Protein AF-A0A6P7F582-F1 (afdb_monomer_lite)

InterPro domains:
  IPR001412 Aminoacyl-tRNA synthetase, class I, conserved site [PS00178] (69-80)
  IPR002300 Aminoacyl-tRNA synthetase, class Ia [PF00133] (47-92)
  IPR002303 Valine-tRNA ligase [PTHR11946] (33-92)
  IPR014729 Rossmann-like alpha/beta/alpha sandwich fold [G3DSA:3.40.50.620] (32-92)

Foldseek 3Di:
DWDDDPNWTDDDDPPDPDDPPPGDDPDDDPPPDDDPDDDCVVPVPDDDPPPPPDDPDPDDDDDDDDDPDDPDDDDDPVNVVVVVVVVVVNVD

Organism: NCBI:txid50390

Structure (mmCIF, N/CA/C/O backbone):
data_AF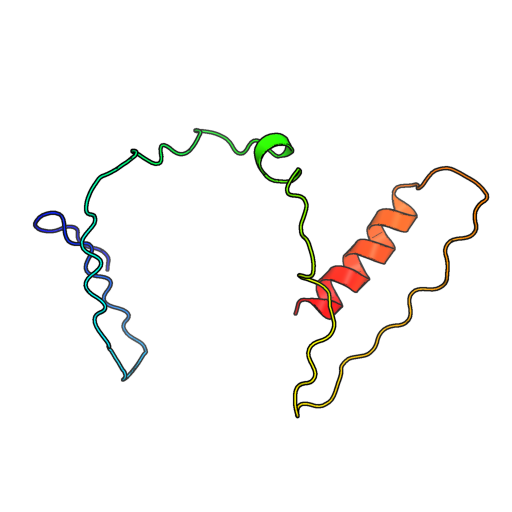-A0A6P7F582-F1
#
_entry.id   AF-A0A6P7F582-F1
#
loop_
_atom_site.group_PDB
_atom_site.id
_atom_site.type_symbol
_atom_site.label_atom_id
_atom_site.label_alt_id
_atom_site.label_comp_id
_atom_site.label_asym_id
_atom_site.label_entity_id
_atom_site.label_seq_id
_atom_site.pdbx_PDB_ins_code
_atom_site.Cartn_x
_atom_site.Cartn_y
_atom_site.Cartn_z
_atom_site.occupancy
_atom_site.B_iso_or_equiv
_atom_site.auth_seq_id
_atom_site.auth_comp_id
_atom_site.auth_asym_id
_atom_site.auth_atom_id
_atom_site.pdbx_PDB_model_num
ATOM 1 N N . MET A 1 1 ? -33.386 1.338 -12.117 1.00 44.62 1 MET A N 1
ATOM 2 C CA . MET A 1 1 ? -33.736 1.736 -13.497 1.00 44.62 1 MET A CA 1
ATOM 3 C C . MET A 1 1 ? -33.352 3.196 -13.643 1.00 44.62 1 MET A C 1
ATOM 5 O O . MET A 1 1 ? -33.952 4.026 -12.971 1.00 44.62 1 MET A O 1
ATOM 9 N N . LEU A 1 2 ? -32.293 3.484 -14.398 1.00 36.06 2 LEU A N 1
ATOM 10 C CA . LEU A 1 2 ? -31.838 4.850 -14.660 1.00 36.06 2 LEU A CA 1
ATOM 11 C C . LEU A 1 2 ? -32.586 5.355 -15.899 1.00 36.06 2 LEU A C 1
ATOM 13 O O . LEU A 1 2 ? -32.604 4.668 -16.916 1.00 36.06 2 LEU A O 1
ATOM 17 N N . ARG A 1 3 ? -33.239 6.513 -15.803 1.00 39.75 3 ARG A N 1
ATOM 18 C CA . ARG A 1 3 ? -33.778 7.240 -16.959 1.00 39.75 3 ARG A CA 1
ATOM 19 C C . ARG A 1 3 ? -33.312 8.688 -16.862 1.00 39.75 3 ARG A C 1
ATOM 21 O O . ARG A 1 3 ? -33.364 9.272 -15.782 1.00 39.75 3 ARG A O 1
ATOM 28 N N . ILE A 1 4 ? -32.843 9.228 -17.981 1.00 44.41 4 ILE A N 1
ATOM 29 C CA . ILE A 1 4 ? -32.485 10.639 -18.131 1.00 44.41 4 ILE A CA 1
ATOM 30 C C . ILE A 1 4 ? -33.734 11.352 -18.653 1.00 44.41 4 ILE A C 1
ATOM 32 O O . ILE A 1 4 ? -34.274 10.952 -19.682 1.00 44.41 4 ILE A O 1
ATOM 36 N N . LEU A 1 5 ? -34.205 12.362 -17.924 1.00 43.50 5 LEU A N 1
ATOM 37 C CA . LEU A 1 5 ? -35.272 13.272 -18.346 1.00 43.50 5 LEU A CA 1
ATOM 38 C C . LEU A 1 5 ? -34.818 14.698 -18.002 1.00 43.50 5 LEU A C 1
ATOM 40 O O . LEU A 1 5 ? -34.353 14.943 -16.889 1.00 43.50 5 LEU A O 1
ATOM 44 N N . ASP A 1 6 ? -34.903 15.609 -18.969 1.00 45.06 6 ASP A N 1
ATOM 45 C CA . ASP A 1 6 ? -34.694 17.057 -18.806 1.00 45.06 6 ASP A CA 1
ATOM 46 C C . ASP A 1 6 ? -33.400 17.463 -18.075 1.00 45.06 6 ASP A C 1
ATOM 48 O O . ASP A 1 6 ? -33.425 18.212 -17.095 1.00 45.06 6 ASP A O 1
ATOM 52 N N . ASN A 1 7 ? -32.249 16.939 -18.521 1.00 45.78 7 ASN A N 1
ATOM 53 C CA . ASN A 1 7 ? -30.919 17.208 -17.943 1.00 45.78 7 ASN A CA 1
ATOM 54 C C . ASN A 1 7 ? -30.801 16.952 -16.424 1.00 45.78 7 ASN A C 1
ATOM 56 O O . ASN A 1 7 ? -29.851 17.400 -15.779 1.00 45.78 7 ASN A O 1
ATOM 60 N N . LYS A 1 8 ? -31.732 16.190 -15.840 1.00 43.97 8 LYS A N 1
ATOM 61 C CA . LYS A 1 8 ? -31.705 15.765 -14.440 1.00 43.97 8 LYS A CA 1
ATOM 62 C C . LYS A 1 8 ? -31.569 14.249 -14.381 1.00 43.97 8 LYS A C 1
ATOM 64 O O . LYS A 1 8 ? -32.454 13.499 -14.791 1.00 43.97 8 LYS A O 1
ATOM 69 N N . LEU A 1 9 ? -30.446 13.780 -13.840 1.00 44.94 9 LEU A N 1
ATOM 70 C CA . LEU A 1 9 ? -30.254 12.363 -13.550 1.00 44.94 9 LEU A CA 1
ATOM 71 C C . LEU A 1 9 ? -31.011 12.009 -12.264 1.00 44.94 9 LEU A C 1
ATOM 73 O O . LEU A 1 9 ? -30.613 12.400 -11.167 1.00 44.94 9 LEU A O 1
ATOM 77 N N . ILE A 1 10 ? -32.102 11.254 -12.393 1.00 48.66 10 ILE A N 1
ATOM 78 C CA . ILE A 1 10 ? -32.892 10.781 -11.251 1.00 48.66 10 ILE A CA 1
ATOM 79 C C . ILE A 1 10 ? -32.502 9.329 -10.955 1.00 48.66 10 ILE A C 1
ATOM 81 O O . ILE A 1 10 ? -32.936 8.395 -11.633 1.00 48.66 10 ILE A O 1
ATOM 85 N N . ILE A 1 11 ? -31.690 9.118 -9.916 1.00 46.72 11 ILE A N 1
ATOM 86 C CA . ILE A 1 11 ? -31.322 7.776 -9.447 1.00 46.72 11 ILE A CA 1
ATOM 87 C C . ILE A 1 11 ? -32.371 7.303 -8.435 1.00 46.72 11 ILE A C 1
ATOM 89 O O . ILE A 1 11 ? -32.357 7.700 -7.272 1.00 46.72 11 ILE A O 1
ATOM 93 N N . ARG A 1 12 ? -33.289 6.424 -8.858 1.00 43.44 12 ARG A N 1
ATOM 94 C CA . ARG A 1 12 ? -34.165 5.697 -7.924 1.00 43.44 12 ARG A CA 1
ATOM 95 C C . ARG A 1 12 ? -33.486 4.407 -7.466 1.00 43.44 12 ARG A C 1
ATOM 97 O O . ARG A 1 12 ? -33.477 3.411 -8.191 1.00 43.44 12 ARG A O 1
ATOM 104 N N . CYS A 1 13 ? -32.931 4.435 -6.256 1.00 41.25 13 CYS A N 1
ATOM 105 C CA . CYS A 1 13 ? -32.463 3.247 -5.547 1.00 41.25 13 CYS A CA 1
ATOM 106 C C . CYS A 1 13 ? -33.650 2.579 -4.830 1.00 41.25 13 CYS A C 1
ATOM 108 O O . CYS A 1 13 ? -34.383 3.244 -4.103 1.00 41.25 13 CYS A O 1
ATOM 110 N N . LYS A 1 14 ? -33.864 1.275 -5.047 1.00 48.19 14 LYS A N 1
ATOM 111 C CA . LYS A 1 14 ? -35.024 0.523 -4.523 1.00 48.19 14 LYS A CA 1
ATOM 112 C C . LYS A 1 14 ? -34.859 0.038 -3.070 1.00 48.19 14 LYS A C 1
ATOM 114 O O . LYS A 1 14 ? -35.750 -0.647 -2.586 1.00 48.19 14 LYS A O 1
ATOM 119 N N . HIS A 1 15 ? -33.750 0.348 -2.389 1.00 44.03 15 HIS A N 1
ATOM 120 C CA . HIS A 1 15 ? -33.376 -0.343 -1.143 1.00 44.03 15 HIS A CA 1
ATOM 121 C C . HIS A 1 15 ? -32.976 0.552 0.044 1.00 44.03 15 HIS A C 1
ATOM 123 O O . HIS A 1 15 ? -32.400 0.069 1.010 1.00 44.03 15 HIS A O 1
ATOM 129 N N . LEU A 1 16 ? -33.272 1.853 0.030 1.00 43.31 16 LEU A N 1
ATOM 130 C CA . LEU A 1 16 ? -32.970 2.718 1.177 1.00 43.31 16 LEU A CA 1
ATOM 131 C C . LEU A 1 16 ? -34.186 3.581 1.521 1.00 43.31 16 LEU A C 1
ATOM 133 O O . LEU A 1 16 ? -34.501 4.532 0.810 1.00 43.31 16 LEU A O 1
ATOM 137 N N . ASN A 1 17 ? -34.838 3.274 2.648 1.00 37.38 17 ASN A N 1
ATOM 138 C CA . ASN A 1 17 ? -35.965 4.011 3.251 1.00 37.38 17 ASN A CA 1
ATOM 139 C C . ASN A 1 17 ? -35.590 5.421 3.775 1.00 37.38 17 ASN A C 1
ATOM 141 O O . ASN A 1 17 ? -36.202 5.938 4.705 1.00 37.38 17 ASN A O 1
ATOM 145 N N . LYS A 1 18 ? -34.587 6.071 3.178 1.00 42.00 18 LYS A N 1
ATOM 146 C CA . LYS A 1 18 ? -34.215 7.476 3.391 1.00 42.00 18 LYS A CA 1
ATOM 147 C C . LYS A 1 18 ? -33.730 8.055 2.060 1.00 42.00 18 LYS A C 1
ATOM 149 O O . LYS A 1 18 ? -32.536 8.167 1.800 1.00 42.00 18 LYS A O 1
ATOM 154 N N . LEU A 1 19 ? -34.674 8.399 1.188 1.00 41.38 19 LEU A N 1
ATOM 155 C CA . LEU A 1 19 ? -34.407 9.139 -0.046 1.00 41.38 19 LEU A CA 1
ATOM 156 C C . LEU A 1 19 ? -34.286 10.635 0.280 1.00 41.38 19 LEU A C 1
ATOM 158 O O . LEU A 1 19 ? -35.267 11.367 0.211 1.00 41.38 19 LEU A O 1
ATOM 162 N N . GLN A 1 20 ? -33.086 11.112 0.618 1.00 38.97 20 GLN A N 1
ATOM 163 C CA . GLN A 1 20 ? -32.770 12.528 0.410 1.00 38.97 20 GLN A CA 1
ATOM 164 C C . GLN A 1 20 ? -32.350 12.697 -1.051 1.00 38.97 20 GLN A C 1
ATOM 166 O O . GLN A 1 20 ? -31.246 12.329 -1.450 1.00 38.97 20 GLN A O 1
ATOM 171 N N . ILE A 1 21 ? -33.259 13.236 -1.862 1.00 40.59 21 ILE A N 1
ATOM 172 C CA . ILE A 1 21 ? -32.978 13.651 -3.236 1.00 40.59 21 ILE A CA 1
ATOM 173 C C . ILE A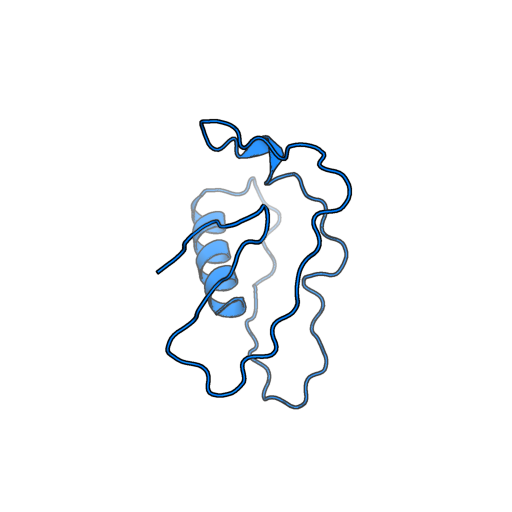 1 21 ? -32.075 14.886 -3.146 1.00 40.59 21 ILE A C 1
ATOM 175 O O . ILE A 1 21 ? -32.551 16.011 -3.027 1.00 40.59 21 ILE A O 1
ATOM 179 N N . ARG A 1 22 ? -30.754 14.692 -3.175 1.00 37.31 22 ARG A N 1
ATOM 180 C CA . ARG A 1 22 ? -29.832 15.783 -3.509 1.00 37.31 22 ARG A CA 1
ATOM 181 C C . ARG A 1 22 ? -29.937 16.004 -5.014 1.00 37.31 22 ARG A C 1
ATOM 183 O O . ARG A 1 22 ? -29.335 15.273 -5.794 1.00 37.31 22 ARG A O 1
ATOM 190 N N . SER A 1 23 ? -30.745 16.976 -5.427 1.00 40.97 23 SER A N 1
ATOM 191 C CA . SER A 1 23 ? -30.784 17.442 -6.812 1.00 40.97 23 SER A CA 1
ATOM 192 C C . SER A 1 23 ? -29.432 18.067 -7.152 1.00 40.97 23 SER A C 1
ATOM 194 O O . SER A 1 23 ? -29.143 19.190 -6.742 1.00 40.97 23 SER A O 1
ATOM 196 N N . TYR A 1 24 ? -28.583 17.328 -7.861 1.00 43.56 24 TYR A N 1
ATOM 197 C CA . TYR A 1 24 ? -27.335 17.867 -8.387 1.00 43.56 24 TYR A CA 1
ATOM 198 C C . TYR A 1 24 ? -27.676 18.681 -9.638 1.00 43.56 24 TYR A C 1
ATOM 200 O O . TYR A 1 24 ? -28.006 18.122 -10.683 1.00 43.56 24 TYR A O 1
ATOM 208 N N . VAL A 1 25 ? -27.677 20.008 -9.512 1.00 44.97 25 VAL A N 1
ATOM 209 C CA . VAL A 1 25 ? -27.740 20.907 -10.666 1.00 44.97 25 VAL A CA 1
ATOM 210 C C . VAL A 1 25 ? -26.345 20.908 -11.283 1.00 44.97 25 VAL A C 1
ATOM 212 O O . VAL A 1 25 ? -25.399 21.396 -10.666 1.00 44.97 25 VAL A O 1
ATOM 215 N N . ILE A 1 26 ? -26.196 20.320 -12.471 1.00 50.28 26 ILE A N 1
ATOM 216 C CA . ILE A 1 26 ? -24.936 20.355 -13.222 1.00 50.28 26 ILE A CA 1
ATOM 217 C C . ILE A 1 26 ? -24.809 21.751 -13.845 1.00 50.28 26 ILE A C 1
ATOM 219 O O . ILE A 1 26 ? -25.113 21.956 -15.015 1.00 50.28 26 ILE A O 1
ATOM 223 N N . ASN A 1 27 ? -24.413 22.738 -13.043 1.00 38.28 27 ASN A N 1
ATOM 224 C CA . ASN A 1 27 ? -24.064 24.057 -13.553 1.00 38.28 27 ASN A CA 1
ATOM 225 C C . ASN A 1 27 ? -22.605 24.034 -14.025 1.00 38.28 27 ASN A C 1
ATOM 227 O O . ASN A 1 27 ? -21.687 23.916 -13.217 1.00 38.28 27 ASN A O 1
ATOM 231 N N . ASN A 1 28 ? -22.439 24.197 -15.339 1.00 41.47 28 ASN A N 1
ATOM 232 C CA . ASN A 1 28 ? -21.192 24.398 -16.079 1.00 41.47 28 ASN A CA 1
ATOM 233 C C . ASN A 1 28 ? -20.296 23.154 -16.257 1.00 41.47 28 ASN A C 1
ATOM 235 O O . ASN A 1 28 ? -19.398 22.855 -15.470 1.00 41.47 28 ASN A O 1
ATOM 239 N N . GLN A 1 29 ? -20.551 22.426 -17.346 1.00 49.22 29 GLN A N 1
ATOM 240 C CA . GLN A 1 29 ? -19.805 21.244 -17.760 1.00 49.22 29 GLN A CA 1
ATOM 241 C C . GLN A 1 29 ? -18.459 21.632 -18.388 1.00 49.22 29 GLN A C 1
ATOM 243 O O . GLN A 1 29 ? -18.396 22.024 -19.549 1.00 49.22 29 GLN A O 1
ATOM 248 N N . LYS A 1 30 ? -17.348 21.382 -17.685 1.00 45.22 30 LYS A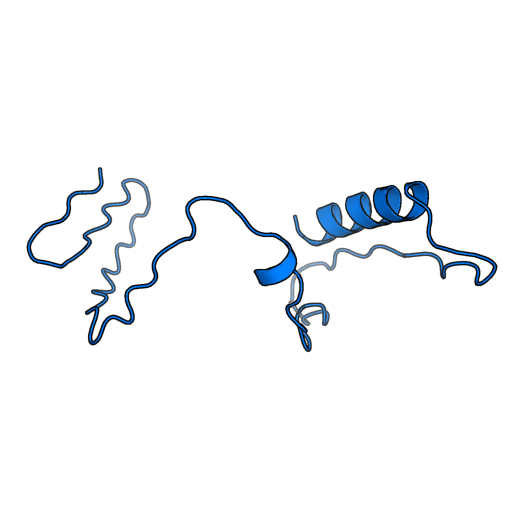 N 1
ATOM 249 C CA . LYS A 1 30 ? -16.267 20.686 -18.393 1.00 45.22 30 LYS A CA 1
ATOM 250 C C . LYS A 1 30 ? -16.833 19.303 -18.693 1.00 45.22 30 LYS A C 1
ATOM 252 O O . LYS A 1 30 ? -17.100 18.558 -17.752 1.00 45.22 30 LYS A O 1
ATOM 257 N N . ASN A 1 31 ? -17.094 19.004 -19.965 1.00 47.94 31 ASN A N 1
ATOM 258 C CA . ASN A 1 31 ? -17.391 17.640 -20.389 1.00 47.94 31 ASN A CA 1
ATOM 259 C C . ASN A 1 31 ? -16.255 16.756 -19.874 1.00 47.94 31 ASN A C 1
ATOM 261 O O . ASN A 1 31 ? -15.109 16.898 -20.295 1.00 47.94 31 ASN A O 1
ATOM 265 N N . LEU A 1 32 ? -16.554 15.919 -18.883 1.00 61.62 32 LEU A N 1
ATOM 266 C CA . LEU A 1 32 ? -15.608 14.944 -18.370 1.00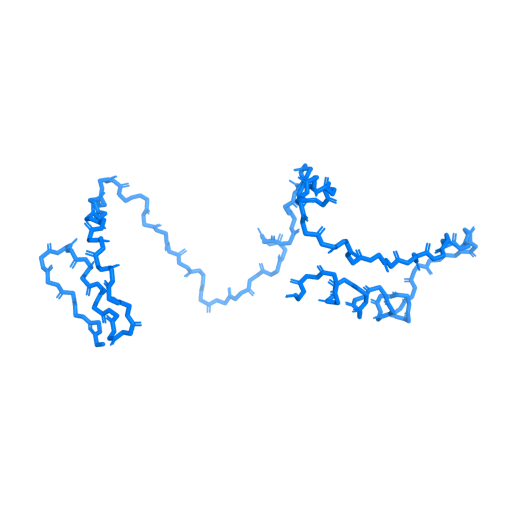 61.62 32 LEU A CA 1
ATOM 267 C C . LEU A 1 32 ? -15.650 13.765 -19.343 1.00 61.62 32 LEU A C 1
ATOM 269 O O . LEU A 1 32 ? -16.333 12.773 -19.101 1.00 61.62 32 LEU A O 1
ATOM 273 N N . GLU A 1 33 ? -15.017 13.932 -20.501 1.00 69.62 33 GLU A N 1
ATOM 274 C CA . GLU A 1 33 ? -14.870 12.845 -21.462 1.00 69.62 33 GLU A CA 1
ATOM 275 C C . GLU A 1 33 ? -13.936 11.800 -20.856 1.00 69.62 33 GLU A C 1
ATOM 277 O O . GLU A 1 33 ? -12.816 12.102 -20.440 1.00 69.62 33 GLU A O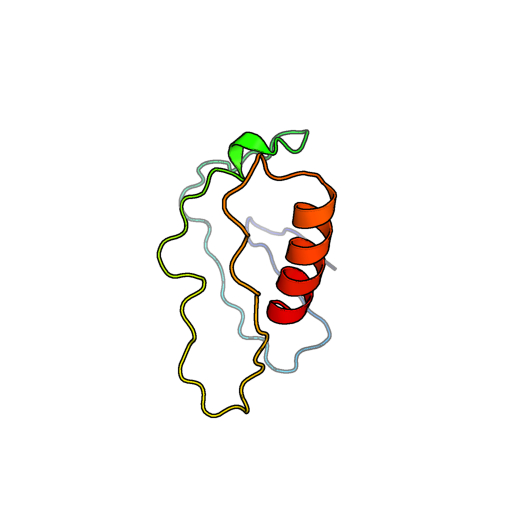 1
ATOM 282 N N . LEU A 1 34 ? -14.440 10.574 -20.730 1.00 79.50 34 LEU A N 1
ATOM 283 C CA . LEU A 1 34 ? -13.633 9.442 -20.309 1.00 79.50 34 LEU A CA 1
ATOM 284 C C . LEU A 1 34 ? -12.876 8.924 -21.528 1.00 79.50 34 LEU A C 1
ATOM 286 O O . LEU A 1 34 ? -13.470 8.718 -22.586 1.00 79.50 34 LEU A O 1
ATOM 290 N N . ASP A 1 35 ? -11.577 8.687 -21.356 1.00 83.44 35 ASP A N 1
ATOM 291 C CA . ASP A 1 35 ? -10.776 7.994 -22.359 1.00 83.44 35 ASP A CA 1
ATOM 292 C C . ASP A 1 35 ? -11.414 6.626 -22.669 1.00 83.44 35 ASP A C 1
ATOM 294 O O . ASP A 1 35 ? -11.927 5.937 -21.783 1.00 83.44 35 ASP A O 1
ATOM 298 N N . GLN A 1 36 ? -11.347 6.202 -23.933 1.00 86.56 36 GLN A N 1
ATOM 299 C CA . GLN A 1 36 ? -11.886 4.910 -24.377 1.00 86.56 36 GLN A CA 1
ATOM 300 C C . GLN A 1 36 ? -11.218 3.715 -23.672 1.00 86.56 36 GLN A C 1
ATOM 302 O O . GLN A 1 36 ? -11.818 2.648 -23.544 1.00 86.56 36 GLN A O 1
ATOM 307 N N . ALA A 1 37 ? -9.978 3.893 -23.214 1.00 89.19 37 ALA A N 1
ATOM 308 C CA . ALA A 1 37 ? -9.209 2.893 -22.493 1.00 89.19 37 ALA A CA 1
ATOM 309 C C . ALA A 1 37 ? -8.624 3.481 -21.207 1.00 89.19 37 ALA A C 1
ATOM 311 O O . ALA A 1 37 ? -8.269 4.658 -21.139 1.00 89.19 37 ALA A O 1
ATOM 312 N N . TYR A 1 38 ? -8.487 2.630 -20.190 1.00 90.44 38 TYR A N 1
ATOM 313 C CA . TYR A 1 38 ? -7.824 3.002 -18.948 1.00 90.44 38 TYR A CA 1
ATOM 314 C C . TYR A 1 38 ? -6.325 3.197 -19.177 1.00 90.44 38 TYR A C 1
ATOM 316 O O . TYR A 1 38 ? -5.648 2.336 -19.739 1.00 90.44 38 TYR A O 1
ATOM 324 N N . VAL A 1 39 ? -5.808 4.326 -18.698 1.00 90.56 39 VAL A N 1
ATOM 325 C CA . VAL A 1 39 ? -4.398 4.690 -18.795 1.00 90.56 39 VAL A CA 1
ATOM 326 C C . VAL A 1 39 ? -3.821 4.812 -17.375 1.00 90.56 39 VAL A C 1
ATOM 328 O O . VAL A 1 39 ? -4.030 5.845 -16.732 1.00 90.56 39 VAL A O 1
ATOM 331 N N . PRO A 1 40 ? -3.087 3.797 -16.867 1.00 90.62 40 PRO A N 1
ATOM 332 C CA . PRO A 1 40 ? -2.668 3.743 -15.461 1.00 90.62 40 PRO A CA 1
ATOM 333 C C . PRO A 1 40 ? -1.845 4.955 -15.017 1.00 90.62 40 PRO A C 1
ATOM 335 O O . PRO A 1 40 ? -2.147 5.589 -14.008 1.00 90.62 40 PRO A O 1
ATOM 338 N N . HIS A 1 41 ? -0.869 5.370 -15.830 1.00 88.19 41 HIS A N 1
ATOM 339 C CA . HIS A 1 41 ? 0.057 6.453 -15.485 1.00 88.19 41 HIS A CA 1
ATOM 340 C C . HIS A 1 41 ? -0.623 7.815 -15.253 1.00 88.19 41 HIS A C 1
ATOM 342 O O . HIS A 1 41 ? -0.066 8.660 -14.551 1.00 88.19 41 HIS A O 1
ATOM 348 N N . LYS A 1 42 ? -1.817 8.043 -15.825 1.00 86.69 42 LYS A N 1
ATOM 349 C CA . LYS A 1 42 ? -2.595 9.276 -15.611 1.00 86.69 42 LYS A CA 1
ATOM 350 C C . LYS A 1 42 ? -3.274 9.306 -14.237 1.00 86.69 42 LYS A C 1
ATOM 352 O O . LYS A 1 42 ? -3.615 10.381 -13.755 1.00 86.69 42 LYS A O 1
ATOM 357 N N . VAL A 1 43 ? -3.493 8.140 -13.625 1.00 85.94 43 VAL A N 1
ATOM 358 C CA . VAL A 1 43 ? -4.320 7.972 -12.417 1.00 85.94 43 VAL A CA 1
ATOM 359 C C . VAL A 1 43 ? -3.500 7.528 -11.209 1.00 85.94 43 VAL A C 1
ATOM 361 O O . VAL A 1 43 ? -3.822 7.892 -10.081 1.00 85.94 43 VAL A O 1
ATOM 364 N N . GLU A 1 44 ? -2.444 6.748 -11.415 1.00 87.38 44 GLU A N 1
ATOM 365 C CA . GLU A 1 44 ? -1.626 6.209 -10.325 1.00 87.38 44 GLU A CA 1
ATOM 366 C C . GLU A 1 44 ? -0.665 7.254 -9.738 1.00 87.38 44 GLU A C 1
ATOM 368 O O . GLU A 1 44 ? -0.372 7.212 -8.544 1.00 87.38 44 GLU A O 1
ATOM 373 N N . ASN A 1 45 ? -0.260 8.254 -10.531 1.00 79.94 45 ASN A N 1
ATOM 374 C CA . ASN A 1 45 ? 0.647 9.341 -10.131 1.00 79.94 45 ASN A CA 1
ATOM 375 C C . ASN A 1 45 ? -0.028 10.425 -9.271 1.00 79.94 45 ASN A C 1
ATOM 377 O O . ASN A 1 45 ? 0.190 11.624 -9.449 1.00 79.94 45 ASN A O 1
ATOM 381 N N . VAL A 1 46 ? -0.870 10.020 -8.325 1.00 76.19 46 VAL A N 1
ATOM 382 C CA . VAL A 1 46 ? -1.528 10.942 -7.398 1.00 76.19 46 VAL A CA 1
ATOM 383 C C . VAL A 1 46 ? -0.739 10.964 -6.096 1.00 76.19 46 VAL A C 1
ATOM 385 O O . VAL A 1 46 ? -0.796 10.027 -5.298 1.00 76.19 46 VAL A O 1
ATOM 388 N N . THR A 1 47 ? -0.031 12.063 -5.847 1.00 59.28 47 THR A N 1
ATOM 389 C CA . THR A 1 47 ? 0.603 12.329 -4.551 1.00 59.28 47 THR A CA 1
ATOM 390 C C . THR A 1 47 ? -0.492 12.508 -3.501 1.00 59.28 47 THR A C 1
ATOM 392 O O . THR A 1 47 ? -1.258 13.470 -3.542 1.00 59.28 47 THR A O 1
ATOM 395 N N . LYS A 1 48 ? -0.607 11.560 -2.567 1.00 65.81 48 LYS A N 1
ATOM 396 C CA . LYS A 1 48 ? -1.672 11.521 -1.554 1.00 65.81 48 LYS A CA 1
ATOM 397 C C . LYS A 1 48 ? -1.143 11.968 -0.189 1.00 65.81 48 LYS A C 1
ATOM 399 O O . LYS A 1 48 ? -0.716 11.117 0.592 1.00 65.81 48 LYS A O 1
ATOM 404 N N . PRO A 1 49 ? -1.191 13.266 0.165 1.00 67.88 49 PRO A N 1
ATOM 405 C CA . PRO A 1 49 ? -0.876 13.666 1.527 1.00 67.88 49 PRO A CA 1
ATOM 406 C C . PRO A 1 49 ? -1.943 13.114 2.486 1.00 67.88 49 PRO A C 1
ATOM 408 O O . PRO A 1 49 ? -3.139 13.285 2.272 1.00 67.88 49 PRO A O 1
ATOM 411 N N . ASN A 1 50 ? -1.503 12.474 3.570 1.00 75.00 50 ASN A N 1
ATOM 412 C CA . ASN A 1 5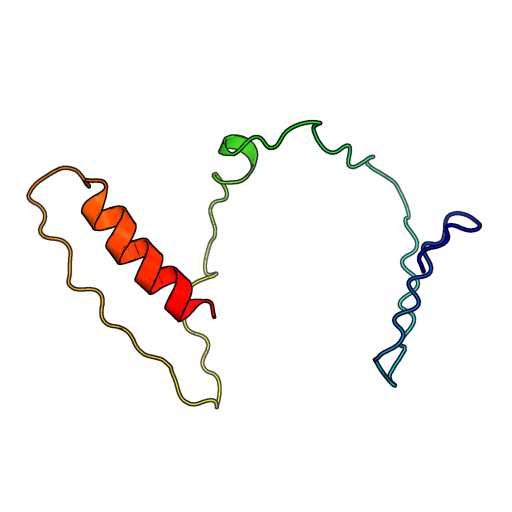0 ? -2.296 12.164 4.770 1.00 75.00 50 ASN A CA 1
ATOM 413 C C . ASN A 1 50 ? -3.445 11.135 4.676 1.00 75.00 50 ASN A C 1
ATOM 415 O O . ASN A 1 50 ? -4.068 10.881 5.704 1.00 75.00 50 ASN A O 1
ATOM 419 N N . TYR A 1 51 ? -3.709 10.490 3.535 1.00 78.12 51 TYR A N 1
ATOM 420 C CA . TYR A 1 51 ? -4.810 9.510 3.416 1.00 78.12 51 TYR A CA 1
ATOM 421 C C . TYR A 1 51 ? -4.651 8.262 4.299 1.00 78.12 51 TYR A C 1
ATOM 423 O O . TYR A 1 51 ? -5.645 7.660 4.687 1.00 78.12 51 TYR A O 1
ATOM 431 N N . PHE A 1 52 ? -3.414 7.886 4.627 1.00 83.94 52 PHE A N 1
ATOM 432 C CA . PHE A 1 52 ? -3.102 6.689 5.417 1.00 83.94 52 PHE A CA 1
ATOM 433 C C . PHE A 1 52 ? -2.802 6.994 6.889 1.00 83.94 52 PHE A C 1
ATOM 435 O O . PHE A 1 52 ? -2.330 6.123 7.617 1.00 83.94 52 PHE A O 1
ATOM 442 N N . LYS A 1 53 ? -3.051 8.229 7.353 1.00 86.69 53 LYS A N 1
ATOM 443 C CA . LYS A 1 53 ? -2.907 8.549 8.776 1.00 86.69 53 LYS A CA 1
ATOM 444 C C . LYS A 1 53 ? -3.993 7.815 9.574 1.00 86.69 53 LYS A C 1
ATOM 446 O O . LYS A 1 53 ? -5.168 7.936 9.219 1.00 86.69 53 LYS A O 1
ATOM 451 N N . PRO A 1 54 ? -3.637 7.093 10.651 1.00 83.50 54 PRO A N 1
ATOM 452 C CA . PRO A 1 54 ? -4.626 6.418 11.477 1.00 83.50 54 PRO A CA 1
ATOM 453 C C . PRO A 1 54 ? -5.571 7.457 12.083 1.00 83.50 54 PRO A C 1
ATOM 455 O O . PRO A 1 54 ? -5.140 8.442 12.684 1.00 83.50 54 PRO A O 1
ATOM 458 N N . GLN A 1 55 ? -6.873 7.249 11.907 1.00 83.06 55 GLN A N 1
ATOM 459 C CA . GLN A 1 55 ? -7.891 8.082 12.536 1.00 83.06 55 GLN A CA 1
ATOM 460 C C . GLN A 1 55 ? -8.181 7.532 13.930 1.00 83.06 55 GLN A C 1
ATOM 462 O O . GLN A 1 55 ? -8.443 6.339 14.082 1.00 83.06 55 GLN A O 1
ATOM 467 N N . GLN A 1 56 ? -8.181 8.400 14.943 1.00 77.56 56 GLN A N 1
ATOM 468 C CA . GLN A 1 56 ? -8.662 8.039 16.275 1.00 77.56 56 GLN A CA 1
ATOM 469 C C . GLN A 1 56 ? -10.184 7.865 16.219 1.00 77.56 56 GLN A C 1
ATOM 471 O O . GLN A 1 56 ? -10.947 8.820 16.352 1.00 77.56 56 GLN A O 1
ATOM 476 N N . LYS A 1 57 ? -10.629 6.637 15.949 1.00 80.38 57 LYS A N 1
ATOM 477 C CA . LYS A 1 57 ? -12.034 6.232 16.035 1.00 80.38 57 LYS A CA 1
ATOM 478 C C . LYS A 1 57 ? -12.253 5.462 17.330 1.00 80.38 57 LYS A C 1
ATOM 480 O O . LYS A 1 57 ? -11.354 4.797 17.827 1.00 80.38 57 LYS A O 1
ATOM 485 N N . GLN A 1 58 ? -13.476 5.523 17.846 1.00 82.94 58 GLN A N 1
ATOM 486 C CA . GLN A 1 58 ? -13.889 4.790 19.049 1.00 82.94 58 GLN A CA 1
ATOM 487 C C . GLN A 1 58 ? -14.035 3.271 18.810 1.00 82.94 58 GLN A C 1
ATOM 489 O O . GLN A 1 58 ? -14.313 2.519 19.739 1.00 82.94 58 GLN A O 1
ATOM 494 N N . SER A 1 59 ? -13.874 2.805 17.568 1.00 84.56 59 SER A N 1
ATOM 495 C CA . SER A 1 59 ? -13.905 1.388 17.204 1.00 84.56 59 SER A CA 1
ATOM 496 C C . SER A 1 59 ? -12.618 0.668 17.606 1.00 84.56 59 SER A C 1
ATOM 498 O O . SER A 1 59 ? -11.548 1.271 17.671 1.00 84.56 59 SER A O 1
ATOM 500 N N . ARG A 1 60 ? -12.704 -0.653 17.796 1.00 87.19 60 ARG A N 1
ATOM 501 C CA . ARG A 1 60 ? -11.520 -1.490 18.031 1.00 87.19 60 ARG A CA 1
ATOM 502 C C . ARG A 1 60 ? -10.559 -1.382 16.835 1.00 87.19 60 ARG A C 1
ATOM 504 O O . ARG A 1 60 ? -11.017 -1.558 15.705 1.00 87.19 60 ARG A O 1
ATOM 511 N N . PRO A 1 61 ? -9.269 -1.077 17.055 1.00 88.75 61 PRO A N 1
ATOM 512 C CA . PRO A 1 61 ? -8.312 -0.940 15.967 1.00 88.75 61 PRO A CA 1
ATOM 513 C C . PRO A 1 61 ? -7.951 -2.309 15.379 1.00 88.75 61 PRO A C 1
ATOM 515 O O . PRO A 1 61 ? -7.759 -3.277 16.114 1.00 88.75 61 PRO A O 1
ATOM 518 N N . PHE A 1 62 ? -7.814 -2.366 14.055 1.00 90.25 62 PHE A N 1
ATOM 519 C CA . PHE A 1 62 ? -7.121 -3.450 13.365 1.00 90.25 62 PHE A CA 1
ATOM 520 C C . PHE A 1 62 ? -5.650 -3.055 13.210 1.00 90.25 62 PHE A C 1
ATOM 522 O O . PHE A 1 62 ? -5.353 -1.957 12.736 1.00 90.25 62 PHE A O 1
ATOM 529 N N . ILE A 1 63 ? -4.736 -3.912 13.668 1.00 89.06 63 ILE A N 1
ATOM 530 C CA . ILE A 1 63 ? -3.300 -3.622 13.725 1.00 89.06 63 ILE A CA 1
ATOM 531 C C . ILE A 1 63 ? -2.559 -4.726 12.987 1.00 89.06 63 ILE A C 1
ATOM 533 O O . ILE A 1 63 ? -2.788 -5.909 13.231 1.00 89.06 63 ILE A O 1
ATOM 537 N N . LEU A 1 64 ? -1.649 -4.322 12.108 1.00 89.81 64 LEU A N 1
ATOM 538 C CA . LEU A 1 64 ? -0.833 -5.216 11.307 1.00 89.81 64 LEU A CA 1
ATOM 539 C C . LEU A 1 64 ? 0.599 -4.673 11.272 1.00 89.81 64 LEU A C 1
ATOM 541 O O . LEU A 1 64 ? 0.809 -3.475 11.078 1.00 89.81 64 LEU A O 1
ATOM 545 N N . VAL A 1 65 ? 1.577 -5.543 11.532 1.00 89.00 65 VAL A N 1
ATOM 546 C CA . VAL A 1 65 ? 2.993 -5.170 11.646 1.00 89.00 65 VAL A CA 1
ATOM 547 C C . VAL A 1 65 ? 3.706 -5.499 10.342 1.00 89.00 65 VAL A C 1
ATOM 549 O O . VAL A 1 65 ? 3.819 -6.665 9.975 1.00 89.00 65 VAL A O 1
ATOM 552 N N . LEU A 1 66 ? 4.220 -4.469 9.671 1.00 85.75 66 LEU A N 1
ATOM 553 C CA . LEU A 1 66 ? 5.135 -4.627 8.545 1.00 85.75 66 LEU A CA 1
ATOM 554 C C . LEU A 1 66 ? 6.568 -4.706 9.094 1.00 85.75 66 LEU A C 1
ATOM 556 O O . LEU A 1 66 ? 7.022 -3.730 9.699 1.00 85.75 66 LEU A O 1
ATOM 560 N N . PRO A 1 67 ? 7.290 -5.829 8.921 1.00 79.19 67 PRO A N 1
ATOM 561 C CA . PRO A 1 67 ? 8.696 -5.875 9.295 1.00 79.19 67 PRO A CA 1
ATOM 562 C C . PRO A 1 67 ? 9.476 -4.857 8.445 1.00 79.19 67 PRO A C 1
ATOM 564 O O . PRO A 1 67 ? 9.181 -4.712 7.253 1.00 79.19 67 PRO A O 1
ATOM 567 N N . PRO A 1 68 ? 10.452 -4.135 9.024 1.00 81.75 68 PRO A N 1
ATOM 568 C CA . PRO A 1 68 ? 11.239 -3.174 8.265 1.00 81.75 68 PRO A CA 1
ATOM 569 C C . PRO A 1 68 ? 11.952 -3.902 7.116 1.00 81.75 68 PRO A C 1
ATOM 571 O O . PRO A 1 68 ? 12.552 -4.956 7.350 1.00 81.75 68 PRO A O 1
ATOM 574 N N . PRO A 1 69 ? 11.878 -3.394 5.872 1.00 72.44 69 PRO A N 1
ATOM 575 C CA . PRO A 1 69 ? 12.547 -4.042 4.755 1.00 72.44 69 PRO A CA 1
ATOM 576 C C . PRO A 1 69 ? 14.062 -3.991 4.970 1.00 72.44 69 PRO A C 1
ATOM 578 O O . PRO A 1 69 ? 14.620 -2.937 5.281 1.00 72.44 69 PRO A O 1
ATOM 581 N N . ASN A 1 70 ? 14.740 -5.122 4.783 1.00 79.94 70 ASN A N 1
ATOM 582 C CA . ASN A 1 70 ? 16.199 -5.160 4.800 1.00 79.94 70 ASN A CA 1
ATOM 583 C C . ASN A 1 70 ? 16.747 -4.386 3.588 1.00 79.94 70 ASN A C 1
ATOM 585 O O . ASN A 1 70 ? 16.351 -4.632 2.449 1.00 79.94 70 ASN A O 1
ATOM 589 N N . ILE A 1 71 ? 17.664 -3.447 3.834 1.00 65.38 71 ILE A N 1
ATOM 590 C CA . ILE A 1 71 ? 18.154 -2.458 2.853 1.00 65.38 71 ILE A CA 1
ATOM 591 C C . ILE A 1 71 ? 19.294 -3.055 2.004 1.00 65.38 71 ILE A C 1
ATOM 593 O O . ILE A 1 71 ? 20.386 -2.500 1.927 1.00 65.38 71 ILE A O 1
ATOM 597 N N . THR A 1 72 ? 19.095 -4.233 1.408 1.00 62.69 72 THR A N 1
ATOM 598 C CA . THR A 1 72 ? 20.174 -4.964 0.710 1.00 62.69 72 THR A CA 1
ATOM 599 C C . THR A 1 72 ? 19.931 -5.216 -0.783 1.00 62.69 72 THR A C 1
ATOM 601 O O . THR A 1 72 ? 20.715 -5.924 -1.408 1.00 62.69 72 THR A O 1
ATOM 604 N N . GLY A 1 73 ? 18.917 -4.604 -1.409 1.00 71.75 73 GLY A N 1
ATOM 605 C CA . GLY A 1 73 ? 18.699 -4.740 -2.856 1.00 71.75 73 GLY A CA 1
ATOM 606 C C . GLY A 1 73 ? 17.469 -4.012 -3.407 1.00 71.75 73 GLY A C 1
ATOM 607 O O . GLY A 1 73 ? 16.831 -3.222 -2.713 1.00 71.75 73 GLY A O 1
ATOM 608 N N . THR A 1 74 ? 17.142 -4.276 -4.677 1.00 78.75 74 THR A N 1
ATOM 609 C CA . THR A 1 74 ? 15.925 -3.778 -5.336 1.00 78.75 74 THR A CA 1
ATOM 610 C C . THR A 1 74 ? 14.694 -4.588 -4.920 1.00 78.75 74 THR A C 1
ATOM 612 O O . THR A 1 74 ? 14.767 -5.786 -4.641 1.00 78.75 74 THR A O 1
ATOM 615 N N . LEU A 1 75 ? 13.531 -3.933 -4.886 1.00 83.31 75 LEU A N 1
ATOM 616 C CA . LEU A 1 75 ? 12.270 -4.589 -4.553 1.00 83.31 75 LEU A CA 1
ATOM 617 C C . LEU A 1 75 ? 11.843 -5.523 -5.694 1.00 83.31 75 LEU A C 1
ATOM 619 O O . LEU A 1 75 ? 11.576 -5.081 -6.808 1.00 83.31 75 LEU A O 1
ATOM 623 N N . HIS A 1 76 ? 11.755 -6.819 -5.410 1.00 88.69 76 HIS A N 1
ATOM 624 C CA . HIS A 1 76 ? 11.243 -7.809 -6.361 1.00 88.69 76 HIS A CA 1
ATOM 625 C C . HIS A 1 76 ? 9.735 -8.058 -6.203 1.00 88.69 76 HIS A C 1
ATOM 627 O O . HIS A 1 76 ? 9.142 -7.749 -5.167 1.00 88.69 76 HIS A O 1
ATOM 633 N N . ILE A 1 77 ? 9.131 -8.740 -7.183 1.00 91.69 77 ILE A N 1
ATOM 634 C CA . ILE A 1 77 ? 7.690 -9.063 -7.225 1.00 91.69 77 ILE A CA 1
ATOM 635 C C . ILE A 1 77 ? 7.169 -9.730 -5.939 1.00 91.69 77 ILE A C 1
ATOM 637 O O . ILE A 1 77 ? 6.073 -9.424 -5.486 1.00 91.69 77 ILE A O 1
ATOM 641 N N . GLY A 1 78 ? 7.976 -10.578 -5.290 1.00 88.56 78 GLY A N 1
ATOM 642 C CA . GLY A 1 78 ? 7.622 -11.184 -3.999 1.00 88.56 78 GLY A CA 1
ATOM 643 C C . GLY A 1 78 ? 7.333 -10.172 -2.878 1.00 88.56 78 GLY A C 1
ATOM 644 O O . GLY A 1 78 ? 6.370 -10.357 -2.143 1.00 88.56 78 GLY A O 1
ATOM 645 N N . HIS A 1 79 ? 8.090 -9.073 -2.782 1.00 87.62 79 HIS A N 1
ATOM 646 C CA . HIS A 1 79 ? 7.795 -7.998 -1.829 1.00 87.62 79 HIS A CA 1
ATOM 647 C C . HIS A 1 79 ? 6.493 -7.277 -2.190 1.00 87.62 79 HIS A C 1
ATOM 649 O O . HIS A 1 79 ? 5.700 -6.944 -1.313 1.00 87.62 79 HIS A O 1
ATOM 655 N N . ALA A 1 80 ? 6.257 -7.056 -3.488 1.00 89.50 80 ALA A N 1
ATOM 656 C CA . ALA A 1 80 ? 5.034 -6.416 -3.956 1.00 89.50 80 ALA A CA 1
ATOM 657 C C . ALA A 1 80 ? 3.803 -7.261 -3.604 1.00 89.50 80 ALA A C 1
ATOM 659 O O . ALA A 1 80 ? 2.814 -6.726 -3.110 1.00 89.50 80 ALA A O 1
ATOM 660 N N . LEU A 1 81 ? 3.875 -8.582 -3.784 1.00 92.94 81 LEU A N 1
ATOM 661 C CA . LEU A 1 81 ? 2.790 -9.498 -3.441 1.00 92.94 81 LEU A CA 1
ATOM 662 C C . LEU A 1 81 ? 2.462 -9.466 -1.942 1.00 92.94 81 LEU A C 1
ATOM 664 O O . LEU A 1 81 ? 1.300 -9.296 -1.572 1.00 92.94 81 LEU A O 1
ATOM 668 N N . THR A 1 82 ? 3.469 -9.597 -1.074 1.00 90.44 82 THR A N 1
ATOM 669 C CA . THR A 1 82 ? 3.233 -9.614 0.378 1.00 90.44 82 THR A CA 1
ATOM 670 C C . THR A 1 82 ? 2.716 -8.275 0.892 1.00 90.44 82 THR A C 1
ATOM 672 O O . THR A 1 82 ? 1.830 -8.262 1.749 1.00 90.44 82 THR A O 1
ATOM 675 N N . ALA A 1 83 ? 3.204 -7.155 0.352 1.00 90.25 83 ALA A N 1
ATOM 676 C CA . ALA A 1 83 ? 2.681 -5.828 0.662 1.00 90.25 83 ALA A CA 1
ATOM 677 C C . ALA A 1 83 ? 1.239 -5.645 0.158 1.00 90.25 83 ALA A C 1
ATOM 679 O O . ALA A 1 83 ? 0.408 -5.104 0.883 1.00 90.25 83 ALA A O 1
ATOM 680 N N . THR A 1 84 ? 0.916 -6.147 -1.039 1.00 93.06 84 THR A N 1
ATOM 681 C CA . THR A 1 84 ? -0.430 -6.036 -1.630 1.00 93.06 84 THR A CA 1
ATOM 682 C C . THR A 1 84 ? -1.472 -6.768 -0.791 1.00 93.06 84 THR A C 1
ATOM 684 O O . THR A 1 84 ? -2.536 -6.219 -0.522 1.00 93.06 84 THR A O 1
ATOM 687 N N . ILE A 1 85 ? -1.168 -7.982 -0.320 1.00 94.50 85 ILE A N 1
ATOM 688 C CA . ILE A 1 85 ? -2.086 -8.738 0.546 1.00 94.50 85 ILE A CA 1
ATOM 689 C C . ILE A 1 85 ? -2.375 -7.955 1.835 1.00 94.50 85 ILE A C 1
ATOM 691 O O . ILE A 1 85 ? -3.527 -7.839 2.246 1.00 94.50 85 ILE A O 1
ATOM 695 N N . GLN A 1 86 ? -1.342 -7.380 2.453 1.00 93.75 86 GLN A N 1
ATOM 696 C CA . GLN A 1 86 ? -1.487 -6.597 3.682 1.00 93.75 86 GLN A CA 1
ATOM 697 C C . GLN A 1 86 ? -2.264 -5.292 3.448 1.00 93.75 86 GLN A C 1
ATOM 699 O O . GLN A 1 86 ? -3.123 -4.945 4.255 1.00 93.75 86 GLN A O 1
ATOM 704 N N . ASP A 1 87 ? -2.025 -4.601 2.330 1.00 92.75 87 ASP A N 1
ATOM 705 C CA . ASP A 1 87 ? -2.760 -3.387 1.952 1.00 92.75 87 ASP A CA 1
ATOM 706 C C . ASP A 1 87 ? -4.251 -3.676 1.711 1.00 92.75 87 ASP A C 1
ATOM 708 O O . ASP A 1 87 ? -5.104 -2.924 2.183 1.00 92.75 87 ASP A O 1
ATOM 712 N N . VAL A 1 88 ? -4.586 -4.802 1.069 1.00 94.81 88 VAL A N 1
ATOM 713 C CA . VAL A 1 88 ? -5.983 -5.235 0.891 1.00 94.81 88 VAL A CA 1
ATOM 714 C C . VAL A 1 88 ? -6.659 -5.485 2.241 1.00 94.81 88 VAL A C 1
ATOM 716 O O . VAL A 1 88 ? -7.773 -5.010 2.450 1.00 94.81 88 VAL A O 1
ATOM 719 N N . LEU A 1 89 ? -5.986 -6.167 3.173 1.00 93.88 89 LEU A N 1
ATOM 720 C CA . LEU A 1 89 ? -6.535 -6.446 4.506 1.00 93.88 89 LEU A CA 1
ATOM 721 C C . LEU A 1 89 ? -6.795 -5.176 5.325 1.00 93.88 89 LEU A C 1
ATOM 723 O O . LEU A 1 89 ? -7.769 -5.122 6.065 1.00 93.88 89 LEU A O 1
ATOM 727 N N . VAL A 1 90 ? -5.946 -4.153 5.202 1.00 90.94 90 VAL A N 1
ATOM 728 C CA . VAL A 1 90 ? -6.123 -2.877 5.920 1.00 90.94 90 VAL A CA 1
ATOM 729 C C . VAL A 1 90 ? -7.235 -2.012 5.302 1.00 90.94 90 VAL A C 1
ATOM 731 O O . VAL A 1 90 ? -7.785 -1.146 5.984 1.00 90.94 90 VAL A O 1
ATOM 734 N N . ARG A 1 91 ? -7.571 -2.218 4.020 1.00 89.56 91 ARG A N 1
ATOM 735 C CA . ARG A 1 91 ? -8.620 -1.462 3.307 1.00 89.56 91 ARG A CA 1
ATOM 736 C C . ARG A 1 91 ? -10.026 -2.058 3.409 1.00 89.56 91 ARG A C 1
ATOM 738 O O . ARG A 1 91 ? -10.970 -1.315 3.139 1.00 89.56 91 ARG A O 1
ATOM 745 N N . TRP A 1 92 ? -10.146 -3.357 3.687 1.00 88.44 92 TRP A N 1
ATOM 746 C CA . TRP A 1 92 ? -11.423 -4.076 3.784 1.00 88.44 92 TRP A CA 1
ATOM 747 C C . TRP A 1 92 ? -12.216 -3.661 5.027 1.00 88.44 92 TRP A C 1
ATOM 749 O O . TRP A 1 92 ? -13.426 -3.376 4.868 1.00 88.44 92 TRP A O 1
#

Secondary structure (DSSP, 8-state):
--EEETTEEE---SS-S----------S----PPPSS--HHHHH----SSTTSPP--SSPPP--PPPPPPSSSPPPHHHHHHHHHHHHHHH-

pLDDT: mean 70.05, std 20.44, range [36.06, 94.81]

Sequence (92 aa):
MLRILDNKLIIRCKHLNKLQIRSYVINNQKNLELDQAYVPHKVENVTKPNYFKPQQKQSRPFILVLPPPNITGTLHIGHALTATIQDVLVRW

Radius of gyration: 21.42 Å; chains: 1; bounding box: 56×36×43 Å